Protein AF-A0A3Q4HEM3-F1 (afdb_monomer_lite)

Radius of gyration: 11.39 Å; chains: 1; bounding box: 35×18×26 Å

Sequence (55 aa):
MEETLKCPVCQDFFIDPVTLQCGHNFCLTCIQAVWETDVSDEGPFFCPECQIFLP

Secondary structure (DSSP, 8-state):
---SSB-TTTSSB-SSEEEPTTS-EEEHHHHHHHHHHS--TT---EETTTTEE--

Structure (mmCIF, N/CA/C/O backbone):
data_AF-A0A3Q4HEM3-F1
#
_entry.id   AF-A0A3Q4HEM3-F1
#
loop_
_atom_site.group_PDB
_atom_site.id
_atom_site.type_symbol
_atom_site.label_atom_id
_atom_site.label_alt_id
_atom_site.label_comp_id
_atom_site.label_asym_id
_atom_site.label_entity_id
_atom_site.label_seq_id
_atom_site.pdbx_PDB_ins_code
_atom_site.Cartn_x
_atom_site.Cartn_y
_atom_site.Cartn_z
_atom_site.occupancy
_atom_site.B_iso_or_equiv
_atom_site.auth_seq_id
_atom_site.auth_comp_id
_atom_site.auth_asym_id
_atom_site.auth_atom_id
_atom_site.pdbx_PDB_model_num
ATOM 1 N N . MET A 1 1 ? -20.337 -5.782 12.483 1.00 46.94 1 MET A N 1
ATOM 2 C CA . MET A 1 1 ? -19.307 -6.504 11.711 1.00 46.94 1 MET A CA 1
ATOM 3 C C . MET A 1 1 ? -18.831 -5.502 10.687 1.00 46.94 1 MET A C 1
ATOM 5 O O . MET A 1 1 ? -19.544 -5.244 9.731 1.00 46.94 1 MET A O 1
ATOM 9 N N . GLU A 1 2 ? -17.753 -4.796 10.993 1.00 55.16 2 GLU A N 1
ATOM 10 C CA . GLU A 1 2 ? -17.335 -3.607 10.242 1.00 55.16 2 GLU A CA 1
ATOM 11 C C . GLU A 1 2 ? -15.811 -3.656 10.135 1.00 55.16 2 GLU A C 1
ATOM 13 O O . GLU A 1 2 ? -15.082 -2.863 10.717 1.00 55.16 2 GLU A O 1
ATOM 18 N N . GLU A 1 3 ? -15.320 -4.723 9.506 1.00 55.34 3 GLU A N 1
ATOM 19 C CA . GLU A 1 3 ? -13.895 -5.079 9.530 1.00 55.34 3 GLU A CA 1
ATOM 20 C C . GLU A 1 3 ? -13.211 -4.891 8.169 1.00 55.34 3 GLU A C 1
ATOM 22 O O . GLU A 1 3 ? -12.043 -5.216 8.024 1.00 55.34 3 GLU A O 1
ATOM 27 N N . THR A 1 4 ? -13.892 -4.320 7.168 1.00 60.00 4 THR A N 1
ATOM 28 C CA . THR A 1 4 ? -13.379 -4.286 5.783 1.00 60.00 4 THR A CA 1
ATOM 29 C C . THR A 1 4 ? -13.035 -2.891 5.252 1.00 60.00 4 THR A C 1
ATOM 31 O O . THR A 1 4 ? -12.721 -2.758 4.075 1.00 60.00 4 THR A O 1
ATOM 34 N N . LEU A 1 5 ? -13.094 -1.840 6.079 1.00 72.69 5 LEU A N 1
ATOM 35 C CA . LEU A 1 5 ? -12.856 -0.445 5.652 1.00 72.69 5 LEU A CA 1
ATOM 36 C C . LEU A 1 5 ? -11.539 0.148 6.173 1.00 72.69 5 LEU A C 1
ATOM 38 O O . LEU A 1 5 ? -11.364 1.369 6.162 1.00 72.69 5 LEU A O 1
ATOM 42 N N . LYS A 1 6 ? -10.628 -0.700 6.657 1.00 85.94 6 LYS A N 1
ATOM 43 C CA . LYS A 1 6 ? -9.341 -0.267 7.197 1.00 85.94 6 LYS A CA 1
ATOM 44 C C . LYS A 1 6 ? -8.210 -0.598 6.241 1.00 85.94 6 LYS A C 1
ATOM 46 O O . LYS A 1 6 ? -8.156 -1.692 5.686 1.00 85.94 6 LYS A O 1
ATOM 51 N N . CYS A 1 7 ? -7.290 0.342 6.087 1.00 88.19 7 CYS A N 1
ATOM 52 C CA . CYS A 1 7 ? -6.070 0.127 5.344 1.00 88.19 7 CYS A CA 1
ATOM 53 C C . CYS A 1 7 ? -5.169 -0.843 6.108 1.00 88.19 7 CYS A C 1
ATOM 55 O O . CYS A 1 7 ? -4.870 -0.593 7.271 1.00 88.19 7 CYS A O 1
ATOM 57 N N . PRO A 1 8 ? -4.682 -1.919 5.475 1.00 85.75 8 PRO A N 1
ATOM 58 C CA . PRO A 1 8 ? -3.825 -2.892 6.150 1.00 85.75 8 PRO A CA 1
ATOM 59 C C . PRO A 1 8 ? -2.455 -2.313 6.542 1.00 85.75 8 PRO A C 1
ATOM 61 O O . PRO A 1 8 ? -1.815 -2.832 7.453 1.00 85.75 8 PRO A O 1
ATOM 64 N N . VAL A 1 9 ? -2.027 -1.209 5.913 1.00 87.38 9 VAL A N 1
ATOM 65 C CA . VAL A 1 9 ? -0.749 -0.538 6.206 1.00 87.38 9 VAL A CA 1
ATOM 66 C C . VAL A 1 9 ? -0.834 0.307 7.478 1.00 87.38 9 VAL A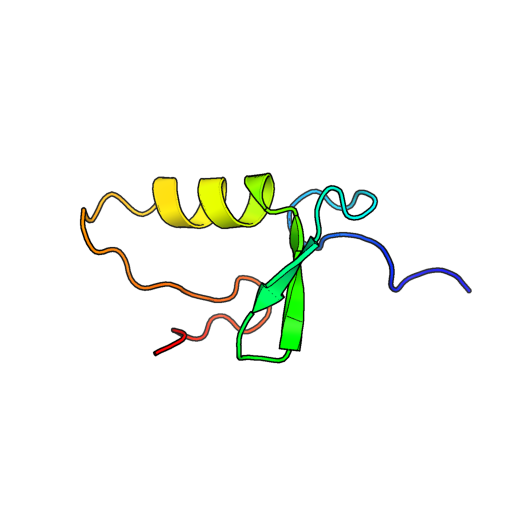 C 1
ATOM 68 O O . VAL A 1 9 ? -0.014 0.132 8.372 1.00 87.38 9 VAL A O 1
ATOM 71 N N . CYS A 1 10 ? -1.816 1.211 7.591 1.00 90.38 10 CYS A N 1
ATOM 72 C CA . CYS A 1 10 ? -1.973 2.055 8.785 1.00 90.38 10 CYS A CA 1
ATOM 73 C C . CYS A 1 10 ? -2.955 1.499 9.827 1.00 90.38 10 CYS A C 1
ATOM 75 O O . CYS A 1 10 ? -3.038 2.049 10.918 1.00 90.38 10 CYS A O 1
ATOM 77 N N . GLN A 1 11 ? -3.686 0.423 9.516 1.00 88.12 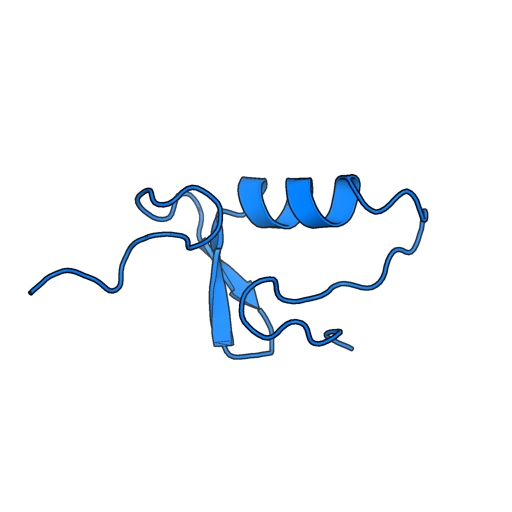11 GLN A N 1
ATOM 78 C CA . GLN A 1 11 ? -4.742 -0.176 10.353 1.00 88.12 11 GLN A CA 1
ATOM 79 C C . GLN A 1 11 ? -5.878 0.803 10.725 1.00 88.12 11 GLN A C 1
ATOM 81 O O . GLN A 1 11 ? -6.667 0.548 11.639 1.00 88.12 11 GLN A O 1
ATOM 86 N N . ASP A 1 12 ? -5.999 1.891 9.963 1.00 89.19 12 ASP A N 1
ATOM 87 C CA . ASP A 1 12 ? -6.974 2.969 10.120 1.00 89.19 12 ASP A CA 1
ATOM 88 C C . ASP A 1 12 ? -7.924 3.036 8.926 1.00 89.19 12 ASP A C 1
ATOM 90 O O . ASP A 1 12 ? -7.717 2.371 7.911 1.00 89.19 12 ASP A O 1
ATOM 94 N N . PHE A 1 13 ? -8.988 3.831 9.040 1.00 87.12 13 PHE A N 1
ATOM 95 C CA . PHE A 1 13 ? -9.911 4.049 7.927 1.00 87.12 13 PHE A CA 1
ATOM 96 C C . PHE A 1 13 ? -9.179 4.542 6.677 1.00 87.12 13 PHE A C 1
ATOM 98 O O . PHE A 1 13 ? -8.244 5.340 6.757 1.00 87.12 13 PHE A O 1
ATOM 105 N N . PHE A 1 14 ? -9.632 4.078 5.514 1.00 87.56 14 PHE A N 1
ATOM 106 C CA . PHE A 1 14 ? -9.094 4.536 4.242 1.00 87.56 14 PHE A CA 1
ATOM 107 C C . PHE A 1 14 ? -9.235 6.055 4.081 1.00 87.56 14 PHE A C 1
ATOM 109 O O . PHE A 1 14 ? -10.343 6.590 4.101 1.00 87.56 14 PHE A O 1
ATOM 116 N N . ILE A 1 15 ? -8.108 6.729 3.863 1.00 87.06 15 ILE A N 1
ATOM 117 C CA . ILE A 1 15 ? -8.037 8.142 3.485 1.00 87.06 15 ILE A CA 1
ATOM 118 C C . ILE A 1 15 ? -7.516 8.174 2.052 1.00 87.06 15 ILE A C 1
ATOM 120 O O . ILE A 1 15 ? -6.413 7.691 1.795 1.00 87.06 15 ILE A O 1
ATOM 124 N N . ASP A 1 16 ? -8.343 8.676 1.132 1.00 90.12 16 ASP A N 1
ATOM 125 C CA . ASP A 1 16 ? -8.096 8.643 -0.314 1.00 90.12 16 ASP A CA 1
ATOM 126 C C . ASP A 1 16 ? -7.642 7.248 -0.792 1.00 90.12 16 ASP A C 1
ATOM 128 O O . ASP A 1 16 ? -6.484 7.061 -1.186 1.00 90.12 16 ASP A O 1
ATOM 132 N N . PRO A 1 17 ? -8.523 6.226 -0.696 1.00 88.94 17 PRO A N 1
ATOM 133 C CA . PRO A 1 17 ? -8.164 4.872 -1.077 1.00 88.94 17 PRO A CA 1
ATOM 134 C C . PRO A 1 17 ? -7.825 4.796 -2.561 1.00 88.94 17 PRO A C 1
ATOM 136 O O . PRO A 1 17 ? -8.618 5.185 -3.419 1.00 88.94 17 PRO A O 1
ATOM 139 N N . VAL A 1 18 ? -6.685 4.192 -2.863 1.00 88.56 18 VAL A N 1
ATOM 140 C CA . VAL A 1 18 ? -6.356 3.729 -4.203 1.00 88.56 18 VAL A CA 1
ATOM 141 C C . VAL A 1 18 ? -6.577 2.230 -4.291 1.00 88.56 18 VAL A C 1
ATOM 143 O O . VAL A 1 18 ? -6.214 1.469 -3.392 1.00 88.56 18 VAL A O 1
ATOM 146 N N . THR A 1 19 ? -7.200 1.807 -5.387 1.00 88.50 19 THR A N 1
ATOM 147 C CA . THR A 1 19 ? -7.362 0.389 -5.708 1.00 88.50 19 THR A CA 1
ATOM 148 C C . THR A 1 19 ? -6.229 -0.029 -6.631 1.00 88.50 19 THR A C 1
ATOM 150 O O . THR A 1 19 ? -6.080 0.510 -7.728 1.00 88.50 19 THR A O 1
ATOM 153 N N . LEU A 1 20 ? -5.425 -0.985 -6.182 1.00 86.81 20 LEU A N 1
ATOM 154 C CA . LEU A 1 20 ? -4.382 -1.597 -6.994 1.00 86.81 20 LEU A CA 1
ATOM 155 C C . LEU A 1 20 ? -4.988 -2.558 -8.026 1.00 86.81 20 LEU A C 1
ATOM 157 O O . LEU A 1 20 ? -6.106 -3.041 -7.853 1.00 86.81 20 LEU A O 1
ATOM 161 N N . GLN A 1 21 ? -4.225 -2.910 -9.067 1.00 84.12 21 GLN A N 1
ATOM 162 C CA . GLN A 1 21 ? -4.687 -3.836 -10.116 1.00 84.12 21 GLN A CA 1
ATOM 163 C C . GLN A 1 21 ? -5.078 -5.226 -9.576 1.00 84.12 21 GLN A C 1
ATOM 165 O O . GLN A 1 21 ? -5.922 -5.903 -10.152 1.00 84.12 21 GLN A O 1
ATOM 170 N N . CYS A 1 22 ? -4.501 -5.644 -8.445 1.00 87.38 22 CYS A N 1
ATOM 171 C CA . CYS A 1 22 ? -4.876 -6.877 -7.749 1.00 87.38 22 CYS A CA 1
ATOM 172 C C . CYS A 1 22 ? -6.233 -6.803 -7.017 1.00 87.38 22 CYS A C 1
ATOM 174 O O . CYS A 1 22 ? -6.677 -7.811 -6.477 1.00 87.38 22 CYS A O 1
ATOM 176 N N . GLY A 1 23 ? -6.876 -5.630 -6.962 1.00 86.31 23 GLY A N 1
ATOM 177 C CA . GLY A 1 23 ? -8.153 -5.401 -6.277 1.00 86.31 23 GLY A CA 1
ATOM 178 C C . GLY A 1 23 ? -8.039 -4.984 -4.806 1.00 86.31 23 GLY A C 1
ATOM 179 O O . GLY A 1 23 ? -9.062 -4.751 -4.165 1.00 86.31 23 GLY A O 1
ATOM 180 N N . HIS A 1 24 ? -6.825 -4.861 -4.257 1.00 89.62 24 HIS A N 1
ATOM 181 C CA . HIS A 1 24 ? -6.613 -4.403 -2.880 1.00 89.62 24 HIS A CA 1
ATOM 182 C C . HIS A 1 24 ? -6.589 -2.879 -2.769 1.00 89.62 24 HIS A C 1
ATOM 184 O O . HIS A 1 24 ? -6.204 -2.169 -3.697 1.00 89.62 24 HIS A O 1
ATOM 190 N N . ASN A 1 25 ? -7.018 -2.398 -1.607 1.00 88.31 25 ASN A N 1
ATOM 191 C CA . ASN A 1 25 ? -7.304 -0.997 -1.336 1.00 88.31 25 ASN A CA 1
ATOM 192 C C . ASN A 1 25 ? -6.298 -0.517 -0.292 1.00 88.31 25 ASN A C 1
ATOM 194 O O . ASN A 1 25 ? -6.093 -1.197 0.716 1.00 88.31 25 ASN A O 1
ATOM 198 N N . PHE A 1 26 ? -5.693 0.645 -0.505 1.00 90.69 26 PHE A N 1
ATOM 199 C CA . PHE A 1 26 ? -4.747 1.248 0.437 1.00 90.69 26 PHE A CA 1
ATOM 200 C C . PHE A 1 26 ? -4.922 2.759 0.437 1.00 90.69 26 PHE A C 1
ATOM 202 O O . PHE A 1 26 ? -5.339 3.315 -0.572 1.00 90.69 26 PHE A O 1
ATOM 209 N N . CYS A 1 27 ? -4.582 3.441 1.531 1.00 92.12 27 CYS A N 1
ATOM 210 C CA . CYS A 1 27 ? -4.490 4.900 1.493 1.00 92.12 27 CYS A CA 1
ATOM 211 C C . CYS A 1 27 ? -3.409 5.307 0.486 1.00 92.12 27 CYS A C 1
ATOM 213 O O . CYS A 1 27 ? -2.337 4.692 0.469 1.00 92.12 27 CYS A O 1
ATOM 215 N N . LEU A 1 28 ? -3.665 6.350 -0.309 1.00 89.25 28 LEU A N 1
ATOM 216 C CA . LEU A 1 28 ? -2.694 6.885 -1.269 1.00 89.25 28 LEU A CA 1
ATOM 217 C C . LEU A 1 28 ? -1.327 7.135 -0.612 1.00 89.25 28 LEU A C 1
ATOM 219 O O . LEU A 1 28 ? -0.298 6.707 -1.122 1.00 89.25 28 LEU A O 1
ATOM 223 N N . THR A 1 29 ? -1.332 7.759 0.565 1.00 90.62 29 THR A N 1
ATOM 224 C CA . THR A 1 29 ? -0.120 8.062 1.336 1.00 90.62 29 THR A CA 1
ATOM 225 C C . THR A 1 29 ? 0.586 6.806 1.841 1.00 90.62 29 THR A C 1
ATOM 227 O O . THR A 1 29 ? 1.810 6.743 1.836 1.00 90.62 29 THR A O 1
ATOM 230 N N . CYS A 1 30 ? -0.169 5.786 2.254 1.00 90.69 30 CYS A N 1
ATOM 231 C CA . CYS A 1 30 ? 0.392 4.528 2.734 1.00 90.69 30 CYS A CA 1
ATOM 232 C C . CYS A 1 30 ? 1.089 3.757 1.617 1.00 90.69 30 CYS A C 1
ATOM 234 O O . CYS A 1 30 ? 2.191 3.259 1.826 1.00 90.69 30 CYS A O 1
ATOM 236 N N . ILE A 1 31 ? 0.458 3.648 0.446 1.00 86.94 31 ILE A N 1
ATOM 237 C CA . ILE A 1 31 ? 1.066 2.922 -0.669 1.00 86.94 31 ILE A CA 1
ATOM 238 C C . ILE A 1 31 ? 2.267 3.682 -1.243 1.00 86.94 31 ILE A C 1
ATOM 240 O O . ILE A 1 31 ? 3.278 3.061 -1.550 1.00 86.94 31 ILE A O 1
ATOM 244 N N . GLN A 1 32 ? 2.195 5.018 -1.307 1.00 86.25 32 GLN A N 1
ATOM 245 C CA . GLN A 1 32 ? 3.324 5.854 -1.714 1.00 86.25 32 GLN A CA 1
ATOM 246 C C . GLN A 1 32 ? 4.505 5.679 -0.762 1.00 86.25 32 GLN A C 1
ATOM 248 O O . GLN A 1 32 ? 5.592 5.378 -1.230 1.00 86.25 32 GLN A O 1
ATOM 253 N N . ALA A 1 33 ? 4.284 5.726 0.555 1.00 86.44 33 ALA A N 1
ATOM 254 C CA . ALA A 1 33 ? 5.350 5.518 1.537 1.00 86.44 33 ALA A CA 1
ATOM 255 C C . ALA A 1 33 ? 6.015 4.131 1.426 1.00 86.44 33 ALA A C 1
ATOM 257 O O . ALA A 1 33 ? 7.224 4.003 1.635 1.00 86.44 33 ALA A O 1
ATOM 258 N N . VAL A 1 34 ? 5.238 3.090 1.091 1.00 83.69 34 VAL A N 1
ATOM 259 C CA . VAL A 1 34 ? 5.776 1.745 0.827 1.00 83.69 34 VAL A CA 1
ATOM 260 C C . VAL A 1 34 ? 6.676 1.763 -0.409 1.00 83.69 34 VAL A C 1
ATOM 262 O O . VAL A 1 34 ? 7.792 1.258 -0.344 1.00 83.69 34 VAL A O 1
ATOM 265 N N . TRP A 1 35 ? 6.225 2.371 -1.508 1.00 83.44 35 TRP A N 1
ATOM 266 C CA . TRP A 1 35 ? 7.003 2.453 -2.748 1.00 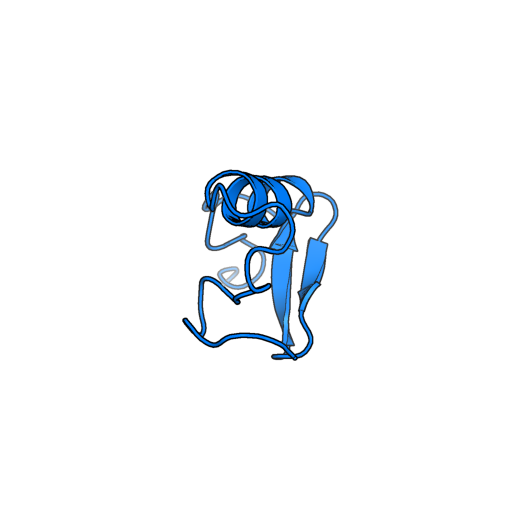83.44 35 TRP A CA 1
ATOM 267 C C . TRP A 1 35 ? 8.212 3.395 -2.646 1.00 83.44 35 TRP A C 1
ATOM 269 O O . TRP A 1 35 ? 9.241 3.109 -3.240 1.00 83.44 35 TRP A O 1
ATOM 279 N N . GLU A 1 36 ? 8.131 4.469 -1.858 1.00 77.06 36 GLU A N 1
ATOM 280 C CA . GLU A 1 36 ? 9.239 5.404 -1.606 1.00 77.06 36 GLU A CA 1
ATOM 281 C C . GLU A 1 36 ? 10.349 4.796 -0.733 1.00 77.06 36 GLU A C 1
ATOM 283 O O . GLU A 1 36 ? 11.500 5.227 -0.804 1.00 77.06 36 GLU A O 1
ATOM 288 N N . THR A 1 37 ? 10.023 3.804 0.104 1.00 68.44 37 THR A N 1
ATOM 289 C CA . THR A 1 37 ? 11.016 3.105 0.939 1.00 68.44 37 THR A CA 1
ATOM 290 C C . THR A 1 37 ? 11.911 2.182 0.105 1.00 68.44 37 THR A C 1
ATOM 292 O O . THR A 1 37 ? 13.070 1.954 0.465 1.00 68.44 37 THR A O 1
ATOM 295 N N . ASP A 1 38 ? 11.415 1.683 -1.028 1.00 63.59 38 ASP A N 1
ATOM 296 C CA . ASP A 1 38 ? 12.207 0.909 -1.979 1.00 63.59 38 ASP A CA 1
ATOM 297 C C . ASP A 1 38 ? 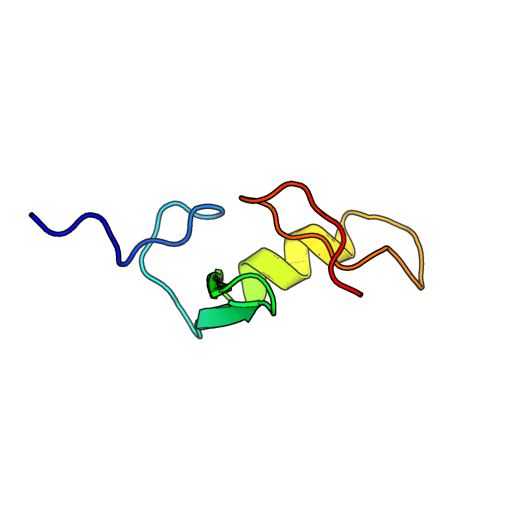13.013 1.877 -2.862 1.00 63.59 38 ASP A C 1
ATOM 299 O O . ASP A 1 38 ? 12.542 2.400 -3.863 1.00 63.59 38 ASP A O 1
ATOM 303 N N . VAL A 1 39 ? 14.258 2.123 -2.444 1.00 52.59 39 VAL A N 1
ATOM 304 C CA . VAL A 1 39 ? 15.258 3.105 -2.933 1.00 52.59 39 VAL A CA 1
ATOM 305 C C . VAL A 1 39 ? 15.669 2.994 -4.414 1.00 52.59 39 VAL A C 1
ATOM 307 O O . VAL A 1 39 ? 16.694 3.545 -4.824 1.00 52.59 39 VAL A O 1
ATOM 310 N N . SER A 1 40 ? 14.911 2.271 -5.230 1.00 53.97 40 SER A N 1
ATOM 311 C CA . SER A 1 40 ? 15.104 2.242 -6.673 1.00 53.97 40 SER A CA 1
ATOM 312 C C . SER A 1 40 ? 14.219 3.323 -7.289 1.00 53.97 40 SER A C 1
ATOM 314 O O . SER A 1 40 ? 13.013 3.317 -7.085 1.00 53.97 40 SER A O 1
ATOM 316 N N . ASP A 1 41 ? 14.811 4.215 -8.085 1.00 54.78 41 ASP A N 1
ATOM 317 C CA . ASP A 1 41 ? 14.128 5.259 -8.882 1.00 54.78 41 ASP A CA 1
ATOM 318 C C . ASP A 1 41 ? 12.995 4.686 -9.775 1.00 54.78 41 ASP A C 1
ATOM 320 O O . ASP A 1 41 ? 12.135 5.405 -10.270 1.00 54.78 41 ASP A O 1
ATOM 324 N N . GLU A 1 42 ? 12.969 3.356 -9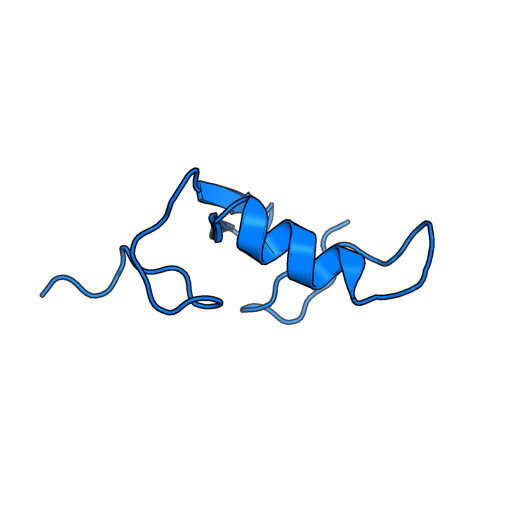.923 1.00 54.69 42 GLU A N 1
ATOM 325 C CA . GLU A 1 42 ? 12.022 2.547 -10.691 1.00 54.69 42 GLU A CA 1
ATOM 326 C C . GLU A 1 42 ? 11.571 1.300 -9.890 1.00 54.69 42 GLU A C 1
ATOM 328 O O . GLU A 1 42 ? 11.384 0.212 -10.443 1.00 54.69 42 GLU A O 1
ATOM 333 N N . GLY A 1 43 ? 11.496 1.423 -8.558 1.00 53.19 43 GLY A N 1
ATOM 334 C CA . GLY A 1 43 ? 11.159 0.341 -7.636 1.00 53.19 43 GLY A CA 1
ATOM 335 C C . GLY A 1 43 ? 9.831 -0.327 -8.001 1.00 53.19 43 GLY A C 1
ATOM 336 O O . GLY A 1 43 ? 8.851 0.357 -8.301 1.00 53.19 43 GLY A O 1
ATOM 337 N N . PRO A 1 44 ? 9.773 -1.665 -8.025 1.00 57.44 44 PRO A N 1
ATOM 338 C CA . PRO A 1 44 ? 8.629 -2.356 -8.589 1.00 57.44 44 PRO A CA 1
ATOM 339 C C . PRO A 1 44 ? 7.383 -2.146 -7.716 1.00 57.44 44 PRO A C 1
ATOM 341 O O . PRO A 1 44 ? 7.384 -2.438 -6.521 1.00 57.44 44 PRO A O 1
ATOM 344 N N . PHE A 1 45 ? 6.306 -1.642 -8.323 1.00 73.06 45 PHE A N 1
ATOM 345 C CA . PHE A 1 45 ? 5.026 -1.388 -7.662 1.00 73.06 45 PHE A CA 1
ATOM 346 C C . PHE A 1 45 ? 4.446 -2.703 -7.127 1.00 73.06 45 PHE A C 1
ATOM 348 O O . PHE A 1 45 ? 3.802 -3.444 -7.861 1.00 73.06 45 PHE A O 1
ATOM 355 N N . PHE A 1 46 ? 4.674 -3.046 -5.859 1.00 80.06 46 PHE A N 1
ATOM 356 C CA . PHE A 1 46 ? 4.097 -4.252 -5.261 1.00 80.06 46 PHE A CA 1
ATOM 357 C C . PHE A 1 46 ? 2.900 -3.932 -4.374 1.00 80.06 46 PHE A C 1
ATOM 359 O O . PHE A 1 46 ? 2.774 -2.845 -3.807 1.00 80.06 46 PHE A O 1
ATOM 366 N N . CYS A 1 47 ? 2.003 -4.906 -4.264 1.00 86.38 47 CYS A N 1
ATOM 367 C CA . CYS A 1 47 ? 0.899 -4.863 -3.317 1.00 86.38 47 CYS A CA 1
ATOM 368 C C . CYS A 1 47 ? 1.363 -5.422 -1.958 1.00 86.38 47 CYS A C 1
ATOM 370 O O . CYS A 1 47 ? 1.785 -6.579 -1.925 1.00 86.38 47 CYS A O 1
ATOM 372 N N . PRO A 1 48 ? 1.246 -4.673 -0.842 1.00 83.69 48 PRO A N 1
ATOM 373 C C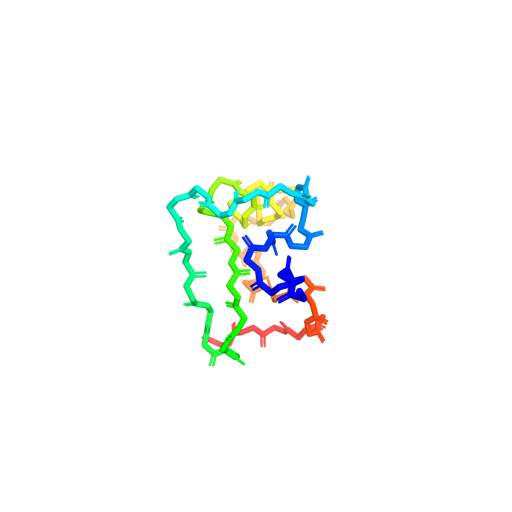A . PRO A 1 48 ? 1.637 -5.145 0.491 1.00 83.69 48 PRO A CA 1
ATOM 374 C C . PRO A 1 48 ? 0.896 -6.408 0.946 1.00 83.69 48 PRO A C 1
ATOM 376 O O . PRO A 1 48 ? 1.497 -7.280 1.560 1.00 83.69 48 PRO A O 1
ATOM 379 N N . GLU A 1 49 ? -0.391 -6.526 0.603 1.00 85.38 49 GLU A N 1
ATOM 380 C CA . GLU A 1 49 ? -1.231 -7.673 0.985 1.00 85.38 49 GLU A CA 1
ATOM 381 C C . GLU A 1 49 ? -0.942 -8.911 0.136 1.00 85.38 49 GLU A C 1
ATOM 383 O O . GLU A 1 49 ? -0.866 -10.026 0.642 1.00 85.38 49 GLU A O 1
ATOM 388 N N . CYS A 1 50 ? -0.774 -8.734 -1.176 1.00 84.62 50 CYS A N 1
ATOM 389 C CA . CYS A 1 50 ? -0.492 -9.859 -2.065 1.00 84.62 50 CYS A CA 1
ATOM 390 C C . CYS A 1 50 ? 0.977 -10.280 -2.036 1.00 84.62 50 CYS A C 1
ATOM 392 O O . CYS A 1 50 ? 1.291 -11.392 -2.450 1.00 84.62 50 CYS A O 1
ATOM 394 N N . GLN A 1 51 ? 1.872 -9.365 -1.655 1.00 80.56 51 GLN A N 1
ATOM 395 C CA . GLN A 1 51 ? 3.317 -9.483 -1.845 1.00 80.56 51 GLN A CA 1
ATOM 396 C C . GLN A 1 51 ? 3.701 -9.839 -3.297 1.00 80.56 51 GLN A C 1
ATOM 398 O O . GLN A 1 51 ? 4.702 -10.509 -3.540 1.00 80.56 51 GLN A O 1
ATOM 403 N N . ILE A 1 52 ? 2.892 -9.394 -4.270 1.00 75.75 52 ILE A N 1
ATOM 404 C CA . ILE A 1 52 ? 3.149 -9.561 -5.706 1.00 75.75 52 ILE A CA 1
ATOM 405 C C . ILE A 1 52 ? 3.486 -8.218 -6.339 1.00 75.75 52 ILE A C 1
ATOM 407 O O . ILE A 1 52 ? 2.892 -7.193 -5.988 1.00 75.75 52 ILE A O 1
ATOM 411 N N . PHE A 1 53 ? 4.390 -8.253 -7.314 1.00 73.19 53 PHE A N 1
ATOM 412 C CA . PHE A 1 53 ? 4.629 -7.132 -8.209 1.00 73.19 53 PHE A CA 1
ATOM 413 C C . PHE A 1 53 ? 3.434 -6.943 -9.135 1.00 73.19 53 PHE A C 1
ATOM 415 O O . PHE A 1 53 ? 2.947 -7.893 -9.751 1.00 73.19 53 PHE A O 1
ATOM 422 N N . LEU A 1 54 ? 2.948 -5.712 -9.189 1.00 67.31 54 LEU A N 1
ATOM 423 C CA . LEU A 1 54 ? 1.932 -5.276 -10.125 1.00 67.31 54 LEU A CA 1
ATOM 424 C C . LEU A 1 54 ? 2.663 -4.816 -11.394 1.00 67.31 54 LEU A C 1
ATOM 426 O O . LEU A 1 54 ? 3.580 -3.999 -11.282 1.00 67.31 54 LEU A O 1
ATOM 430 N N . PRO A 1 55 ? 2.326 -5.383 -12.562 1.00 60.06 55 PRO A N 1
ATOM 431 C CA . PRO A 1 55 ? 2.902 -4.972 -13.835 1.00 60.06 55 PRO A CA 1
ATOM 432 C C . PRO A 1 55 ? 2.413 -3.591 -14.296 1.00 60.06 55 PRO A C 1
ATOM 434 O O . PRO A 1 55 ? 1.290 -3.166 -13.919 1.00 60.06 55 PRO A O 1
#

Organism: Neolamprologus brichardi (NCBI:txid32507)

Foldseek 3Di:
DPCQQAAPQVRHGADCWDQAPVRDTHHPVRQVVVQVVQPDPCRFRADPVVRDGDD

InterPro domains:
  IPR001841 Zinc finger, RING-type [PS50089] (7-51)
  IPR001841 Zinc finger, RING-type [SM00184] (7-50)
  IPR013083 Zinc finger, RING/FYVE/PHD-type [G3DSA:3.30.40.10] (1-55)
  IPR017907 Zinc finger, RING-type, conserved site [PS00518] (22-31)
  IPR051051 E3 ubiquitin-protein ligase TRIM/RNF [PTHR25465] (2-51)

pLDDT: mean 78.39, std 13.3, range [46.94, 92.12]